Protein AF-A0A847IU32-F1 (afdb_monomer_lite)

Structure (mmCIF, N/CA/C/O backbone):
data_AF-A0A847IU32-F1
#
_entry.id   AF-A0A847IU32-F1
#
loop_
_atom_site.group_PDB
_atom_site.id
_atom_site.type_symbol
_atom_site.label_atom_id
_atom_site.label_alt_id
_atom_site.label_comp_id
_atom_site.label_asym_id
_atom_site.label_entity_id
_atom_site.label_seq_id
_atom_site.pdbx_PDB_ins_code
_atom_site.Cartn_x
_atom_site.Cartn_y
_atom_site.Cartn_z
_atom_site.occupancy
_atom_site.B_iso_or_equiv
_atom_site.auth_seq_id
_atom_site.auth_comp_id
_atom_site.auth_asym_id
_atom_site.auth_atom_id
_atom_site.pdbx_PDB_model_num
ATOM 1 N N . MET A 1 1 ? 6.780 -5.090 -1.660 1.00 58.09 1 MET A N 1
ATOM 2 C CA . MET A 1 1 ? 7.590 -4.404 -2.691 1.00 58.09 1 MET A CA 1
ATOM 3 C C . MET A 1 1 ? 8.949 -3.942 -2.164 1.00 58.09 1 MET A C 1
ATOM 5 O O . MET A 1 1 ? 9.957 -4.401 -2.678 1.00 58.09 1 MET A O 1
ATOM 9 N N . THR A 1 2 ? 9.057 -3.199 -1.054 1.00 51.12 2 THR A N 1
ATOM 10 C CA . THR A 1 2 ? 10.372 -2.911 -0.415 1.00 51.12 2 THR A CA 1
ATOM 11 C C . THR A 1 2 ? 11.130 -4.169 0.024 1.00 51.12 2 THR A C 1
ATOM 13 O O . THR A 1 2 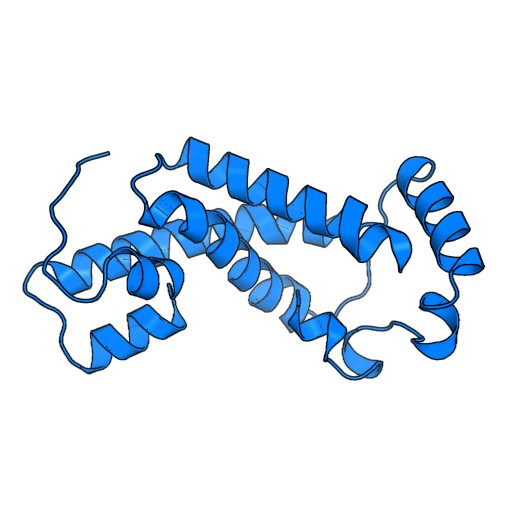? 12.356 -4.189 0.085 1.00 51.12 2 THR A O 1
ATOM 16 N N . THR A 1 3 ? 10.396 -5.244 0.309 1.00 57.50 3 THR A N 1
ATOM 17 C CA . THR A 1 3 ? 10.946 -6.570 0.595 1.00 57.50 3 THR A CA 1
ATOM 18 C C . THR A 1 3 ? 11.686 -7.178 -0.590 1.00 57.50 3 THR A C 1
ATOM 20 O O . THR A 1 3 ? 12.651 -7.887 -0.345 1.00 57.50 3 THR A O 1
ATOM 23 N N . LEU A 1 4 ? 11.305 -6.881 -1.841 1.00 66.69 4 LEU A N 1
ATOM 24 C CA . LEU A 1 4 ? 12.002 -7.384 -3.033 1.00 66.69 4 LEU A CA 1
ATOM 25 C C . LEU A 1 4 ? 13.421 -6.817 -3.106 1.00 66.69 4 LEU A C 1
ATOM 27 O O . LEU A 1 4 ? 14.372 -7.571 -3.294 1.00 66.69 4 LEU A O 1
ATOM 31 N N . ILE A 1 5 ? 13.586 -5.532 -2.778 1.00 65.19 5 ILE A N 1
ATOM 32 C CA . ILE A 1 5 ? 14.897 -4.863 -2.697 1.00 65.19 5 ILE A CA 1
ATOM 33 C C . ILE A 1 5 ? 15.840 -5.597 -1.735 1.00 65.19 5 ILE A C 1
ATOM 35 O O . ILE A 1 5 ? 17.018 -5.808 -2.034 1.00 65.19 5 ILE A O 1
ATOM 39 N N . LEU A 1 6 ? 15.319 -5.971 -0.564 1.00 67.94 6 LEU A N 1
ATOM 40 C CA . LEU A 1 6 ? 16.081 -6.635 0.494 1.00 67.94 6 LEU A CA 1
ATOM 41 C C . LEU A 1 6 ? 16.137 -8.159 0.320 1.00 67.94 6 LEU A C 1
ATOM 43 O O . LEU A 1 6 ? 16.908 -8.824 1.012 1.00 67.94 6 LEU A O 1
ATOM 47 N N . SER A 1 7 ? 15.339 -8.721 -0.588 1.00 69.25 7 SER A N 1
ATOM 48 C CA . SER A 1 7 ? 15.271 -10.163 -0.798 1.00 69.25 7 SER A CA 1
ATOM 49 C C . SER A 1 7 ? 16.503 -10.685 -1.553 1.00 69.25 7 SER A C 1
ATOM 51 O O . SER A 1 7 ? 17.200 -9.925 -2.235 1.00 69.25 7 SER A O 1
ATOM 53 N N . PRO A 1 8 ? 16.848 -11.976 -1.416 1.00 75.81 8 PRO A N 1
ATOM 54 C CA . PRO A 1 8 ? 17.867 -12.615 -2.246 1.00 75.81 8 PRO A CA 1
ATOM 55 C C . PRO A 1 8 ? 17.517 -12.528 -3.738 1.00 75.81 8 PRO A C 1
ATOM 57 O O . PRO A 1 8 ? 16.345 -12.490 -4.098 1.00 75.81 8 PRO A O 1
ATOM 60 N N . GLU A 1 9 ? 18.525 -12.585 -4.612 1.00 75.44 9 GLU A N 1
ATOM 61 C CA . GLU A 1 9 ? 18.324 -12.529 -6.076 1.00 75.44 9 GLU A CA 1
ATOM 62 C C . GLU A 1 9 ? 17.466 -13.696 -6.595 1.00 75.44 9 GLU A C 1
ATOM 64 O O . GLU A 1 9 ? 16.837 -13.589 -7.636 1.00 75.44 9 GLU A O 1
ATOM 69 N N . SER A 1 10 ? 17.368 -14.796 -5.840 1.00 70.75 10 SER A N 1
ATOM 70 C CA . SER A 1 10 ? 16.464 -15.912 -6.142 1.00 70.75 10 SER A CA 1
ATOM 71 C C . SER A 1 10 ? 14.977 -15.585 -5.967 1.00 70.75 10 SER A C 1
ATOM 73 O O . SER A 1 10 ? 14.140 -16.382 -6.375 1.00 70.75 10 SER A O 1
ATOM 75 N N . ILE A 1 11 ? 14.650 -14.481 -5.287 1.00 68.19 11 ILE A N 1
ATOM 76 C CA . ILE A 1 11 ? 13.278 -14.013 -5.053 1.00 68.19 11 ILE A CA 1
ATOM 77 C C . ILE A 1 11 ? 13.005 -12.769 -5.895 1.00 68.19 11 ILE A C 1
ATOM 79 O O . ILE A 1 11 ? 11.965 -12.720 -6.533 1.00 68.19 11 ILE A O 1
ATOM 83 N N . SER A 1 12 ? 13.928 -11.800 -5.922 1.00 69.62 12 SER A N 1
ATOM 84 C CA . SER A 1 12 ? 13.755 -10.574 -6.714 1.00 69.62 12 SER A CA 1
ATOM 85 C C . SER A 1 12 ? 14.102 -10.726 -8.192 1.00 69.62 12 SER A C 1
ATOM 87 O O . SER A 1 12 ? 13.834 -9.821 -8.957 1.00 69.62 12 SER A O 1
ATOM 89 N N . GLN A 1 13 ? 14.810 -11.787 -8.589 1.00 71.81 13 GLN A N 1
ATOM 90 C CA . GLN A 1 13 ? 15.317 -12.017 -9.954 1.00 71.81 13 GLN A CA 1
ATOM 91 C C . GLN A 1 13 ? 16.283 -10.937 -10.507 1.00 71.81 13 GLN A C 1
ATOM 93 O O . GLN A 1 13 ? 16.791 -11.063 -11.619 1.00 71.81 13 GLN A O 1
ATOM 98 N N . TRP A 1 14 ? 16.625 -9.910 -9.721 1.00 70.50 14 TRP A N 1
ATOM 99 C CA . TRP A 1 14 ? 17.539 -8.827 -10.110 1.00 70.50 14 TRP A CA 1
ATOM 100 C C . TRP A 1 14 ? 19.021 -9.175 -9.915 1.00 70.50 14 TRP A C 1
ATOM 102 O O . TRP A 1 14 ? 19.460 -9.450 -8.797 1.00 70.50 14 TRP A O 1
ATOM 112 N N . ASN A 1 15 ? 19.836 -9.025 -10.965 1.00 70.25 15 ASN A N 1
ATOM 113 C CA . ASN A 1 15 ? 21.300 -9.117 -10.870 1.00 70.25 15 ASN A CA 1
ATOM 114 C C . ASN A 1 15 ? 21.908 -7.809 -10.332 1.00 70.25 15 ASN A C 1
ATOM 116 O O . ASN A 1 15 ? 22.340 -6.937 -11.096 1.00 70.25 15 ASN A O 1
ATOM 120 N N . ARG A 1 16 ? 21.975 -7.658 -9.004 1.00 68.81 16 ARG A N 1
ATOM 121 C CA . ARG A 1 16 ? 22.284 -6.375 -8.338 1.00 68.81 16 ARG A CA 1
ATOM 122 C C . ARG A 1 16 ? 23.604 -5.735 -8.770 1.00 68.81 16 ARG A C 1
ATOM 124 O O . ARG A 1 16 ? 23.716 -4.511 -8.783 1.00 68.81 16 ARG A O 1
ATOM 131 N N . LYS A 1 17 ? 24.610 -6.528 -9.143 1.00 63.41 17 LYS A N 1
ATOM 132 C CA . LYS A 1 17 ? 25.922 -6.003 -9.568 1.00 63.41 17 LYS A CA 1
ATOM 133 C C . LYS A 1 17 ? 25.873 -5.279 -10.916 1.00 63.41 17 LYS A C 1
ATOM 135 O O . LYS A 1 17 ? 26.765 -4.478 -11.208 1.00 63.41 17 LYS A O 1
ATOM 140 N N . GLU A 1 18 ? 24.858 -5.549 -11.728 1.00 63.66 18 GLU A N 1
ATOM 141 C CA . GLU A 1 18 ? 24.685 -4.935 -13.043 1.00 63.66 18 GLU A CA 1
ATOM 142 C C . GLU A 1 18 ? 23.623 -3.837 -13.036 1.00 63.66 18 GLU A C 1
ATOM 144 O O . GLU A 1 18 ? 23.879 -2.766 -13.589 1.00 63.66 18 GLU A O 1
ATOM 149 N N . VAL A 1 19 ? 22.496 -4.045 -12.345 1.00 65.94 19 VAL A N 1
ATOM 150 C CA . VAL A 1 19 ? 21.361 -3.104 -12.388 1.00 65.94 19 VAL A CA 1
ATOM 151 C C . VAL A 1 19 ? 21.641 -1.769 -11.689 1.00 65.94 19 VAL A C 1
ATOM 153 O O . VAL A 1 19 ? 21.158 -0.727 -12.121 1.00 65.94 19 VAL A O 1
ATOM 156 N N . PHE A 1 20 ? 22.486 -1.756 -10.651 1.00 68.19 20 PHE A N 1
ATOM 157 C CA . PHE A 1 20 ? 22.832 -0.524 -9.924 1.00 68.19 20 PHE A CA 1
ATOM 158 C C . PHE A 1 20 ? 23.957 0.299 -10.579 1.00 68.19 20 PHE A C 1
ATOM 160 O O . PHE A 1 20 ? 24.425 1.287 -10.008 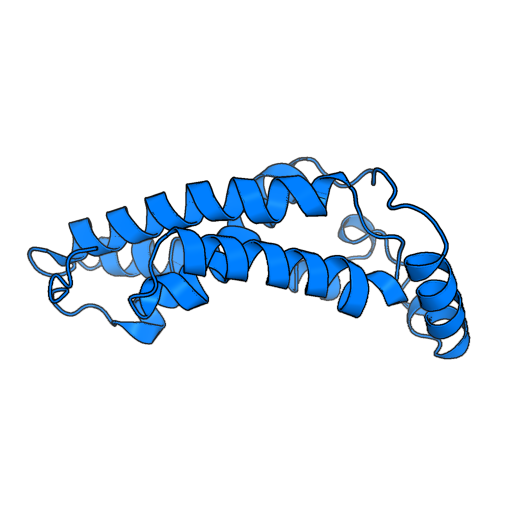1.00 68.19 20 PHE A O 1
ATOM 167 N N . LYS A 1 21 ? 24.400 -0.054 -11.794 1.00 76.94 21 LYS A N 1
ATOM 168 C CA . LYS A 1 21 ? 25.286 0.814 -12.583 1.00 76.94 21 LYS A CA 1
ATOM 169 C C . LYS A 1 21 ? 24.455 1.937 -13.210 1.00 76.94 21 LYS A C 1
ATOM 171 O O . LYS A 1 21 ? 23.583 1.676 -14.031 1.00 76.94 21 LYS A O 1
ATOM 176 N N . GLY A 1 22 ? 24.775 3.199 -12.906 1.00 73.38 22 GLY A N 1
ATOM 177 C CA . GLY A 1 22 ? 23.977 4.357 -13.350 1.00 73.38 22 GLY A CA 1
ATOM 178 C C . GLY A 1 22 ? 23.748 4.468 -14.868 1.00 73.38 22 GLY A C 1
ATOM 179 O O . GLY A 1 22 ? 22.712 4.967 -15.297 1.00 73.38 22 GLY A O 1
ATOM 180 N N . ALA A 1 23 ? 24.672 3.962 -15.694 1.00 77.56 23 ALA A N 1
ATOM 181 C CA . ALA A 1 23 ? 24.495 3.916 -17.149 1.00 77.56 23 ALA A CA 1
ATOM 182 C C . ALA A 1 23 ? 23.470 2.857 -17.599 1.00 77.56 23 ALA A C 1
ATOM 184 O O . ALA A 1 23 ? 22.683 3.126 -18.502 1.00 77.56 23 ALA A O 1
ATOM 185 N N . ALA A 1 24 ? 23.454 1.687 -16.949 1.00 78.12 24 ALA A N 1
ATOM 186 C CA . ALA A 1 24 ? 22.494 0.620 -17.230 1.00 78.12 24 ALA A CA 1
ATOM 187 C C . ALA A 1 24 ? 21.077 1.038 -16.810 1.00 78.12 24 ALA A C 1
ATOM 189 O O . ALA A 1 24 ? 20.140 0.904 -17.588 1.00 78.12 24 ALA A O 1
ATOM 190 N N . MET A 1 25 ? 20.950 1.666 -15.639 1.00 82.31 25 MET A N 1
ATOM 191 C CA . MET A 1 25 ? 19.679 2.187 -15.130 1.00 82.31 25 MET A CA 1
ATOM 192 C C . MET A 1 25 ? 19.069 3.263 -16.043 1.00 82.31 25 MET A C 1
ATOM 194 O O . MET A 1 25 ? 17.866 3.268 -16.287 1.00 82.31 25 MET A O 1
ATOM 198 N N . LYS A 1 26 ? 19.889 4.169 -16.597 1.00 85.38 26 LYS A N 1
ATOM 199 C CA . LYS A 1 26 ? 19.407 5.198 -17.534 1.00 85.38 26 LYS A CA 1
ATOM 200 C C . LYS A 1 26 ? 18.844 4.591 -18.821 1.00 85.38 26 LYS A C 1
ATOM 202 O O . LYS A 1 26 ? 17.810 5.051 -19.302 1.00 85.38 26 LYS A O 1
ATOM 207 N N . GLU A 1 27 ? 19.524 3.592 -19.381 1.00 86.25 27 GLU A N 1
ATOM 208 C CA . GLU A 1 27 ? 19.028 2.898 -20.574 1.00 86.25 27 GLU A CA 1
ATOM 209 C C . GLU A 1 27 ? 17.769 2.088 -20.257 1.00 86.25 27 GLU A C 1
ATOM 211 O O . GLU A 1 27 ? 16.815 2.116 -21.030 1.00 86.25 27 GLU A O 1
ATOM 216 N N . GLN A 1 28 ? 17.710 1.461 -19.082 1.00 87.00 28 GLN A N 1
ATOM 217 C CA . GLN A 1 28 ? 16.524 0.737 -18.641 1.00 87.00 28 GLN A CA 1
ATOM 218 C C . GLN A 1 28 ? 15.307 1.656 -18.498 1.00 87.00 28 GLN A C 1
ATOM 220 O O . GLN A 1 28 ? 14.254 1.342 -19.043 1.00 87.00 28 GLN A O 1
ATOM 225 N N . TYR A 1 29 ? 15.449 2.839 -17.890 1.00 88.81 29 TYR A N 1
ATOM 226 C CA . TYR A 1 29 ? 14.360 3.822 -17.860 1.00 88.81 29 TYR A CA 1
ATOM 227 C C . TYR A 1 29 ? 13.916 4.243 -19.262 1.00 88.81 29 TYR A C 1
ATOM 229 O O . TYR A 1 29 ? 12.722 4.422 -19.504 1.00 88.81 29 TYR A O 1
ATOM 237 N N . ARG A 1 30 ? 14.857 4.390 -20.206 1.00 89.06 30 ARG A N 1
ATOM 238 C CA . ARG A 1 30 ? 14.507 4.681 -21.602 1.00 89.06 30 ARG A CA 1
ATOM 239 C C . ARG A 1 30 ? 13.612 3.580 -22.159 1.00 89.06 30 ARG A C 1
ATOM 241 O O . ARG A 1 30 ? 12.596 3.900 -22.770 1.00 89.06 30 ARG A O 1
ATOM 248 N N . LEU A 1 31 ? 13.958 2.315 -21.932 1.00 88.12 31 LEU A N 1
ATOM 249 C CA . LEU A 1 31 ? 13.130 1.180 -22.336 1.00 88.12 31 LEU A CA 1
ATOM 250 C C . LEU A 1 31 ? 11.765 1.236 -21.646 1.00 88.12 31 LEU A C 1
ATOM 252 O O . LEU A 1 31 ? 10.755 1.282 -22.330 1.00 88.12 31 LEU A O 1
ATOM 256 N N . THR A 1 32 ? 11.712 1.401 -20.328 1.00 90.00 32 THR A N 1
ATOM 257 C CA . THR A 1 32 ? 10.462 1.448 -19.547 1.00 90.00 32 THR A CA 1
ATOM 258 C C . THR A 1 32 ? 9.425 2.453 -20.058 1.00 90.00 32 THR A C 1
ATOM 260 O O . THR A 1 32 ? 8.229 2.172 -20.027 1.00 90.00 32 THR A O 1
ATOM 263 N N . PHE A 1 33 ? 9.852 3.608 -20.576 1.00 90.19 33 PHE A N 1
ATOM 264 C CA . PHE A 1 33 ? 8.936 4.608 -21.145 1.00 90.19 33 PHE A CA 1
ATOM 265 C C . PHE A 1 33 ? 8.730 4.498 -22.664 1.00 90.19 33 PHE A C 1
ATOM 267 O O . PHE A 1 33 ? 7.939 5.258 -23.223 1.00 90.19 33 PHE A O 1
ATOM 274 N N . THR A 1 34 ? 9.428 3.590 -23.350 1.00 88.75 34 THR A N 1
ATOM 275 C CA . THR A 1 34 ? 9.330 3.415 -24.813 1.00 88.75 34 THR A CA 1
ATOM 276 C C . THR A 1 34 ? 8.810 2.045 -25.239 1.00 88.75 34 THR A C 1
ATOM 278 O O . THR A 1 34 ? 8.315 1.916 -26.360 1.00 88.75 34 THR A O 1
ATOM 281 N N . THR A 1 35 ? 8.874 1.040 -24.368 1.00 88.00 35 THR A N 1
ATOM 282 C CA . THR A 1 35 ? 8.358 -0.310 -24.596 1.00 88.00 35 THR A CA 1
ATOM 283 C C . THR A 1 35 ? 7.151 -0.604 -23.706 1.00 88.00 35 THR A C 1
ATOM 285 O O . THR A 1 35 ? 7.024 -0.031 -22.624 1.00 88.00 35 THR A O 1
ATOM 288 N N . PRO A 1 36 ? 6.217 -1.459 -24.162 1.00 84.94 36 PRO A N 1
ATOM 289 C CA . PRO A 1 36 ? 5.065 -1.830 -23.354 1.00 84.94 36 PRO A CA 1
ATOM 290 C C . PRO A 1 36 ? 5.487 -2.676 -22.139 1.00 84.94 36 PRO A C 1
ATOM 292 O O . PRO A 1 36 ? 6.469 -3.419 -22.235 1.00 84.94 36 PRO A O 1
ATOM 295 N N . PRO A 1 37 ? 4.711 -2.627 -21.040 1.00 85.62 37 PRO A N 1
ATOM 296 C CA . PRO A 1 37 ? 4.865 -3.531 -19.907 1.00 85.62 37 PRO A CA 1
ATOM 297 C C . PRO A 1 37 ? 4.854 -4.996 -20.341 1.00 85.62 37 PRO A C 1
ATOM 299 O O . PRO A 1 37 ? 4.182 -5.366 -21.311 1.00 85.62 37 PRO A O 1
ATOM 302 N N . ILE A 1 38 ? 5.566 -5.836 -19.602 1.00 86.31 38 ILE A N 1
ATOM 303 C CA . ILE A 1 38 ? 5.662 -7.269 -19.882 1.00 86.31 38 ILE A CA 1
ATOM 304 C C . ILE A 1 38 ? 4.952 -8.073 -18.802 1.00 86.31 38 ILE A C 1
ATOM 306 O O . ILE A 1 38 ? 4.665 -7.590 -17.711 1.00 86.31 38 ILE A O 1
ATOM 310 N N . LYS A 1 39 ? 4.627 -9.324 -19.116 1.00 77.25 39 LYS A N 1
ATOM 311 C CA . LYS A 1 39 ? 4.209 -10.276 -18.094 1.00 77.25 39 LYS A CA 1
ATOM 312 C C . LYS A 1 39 ? 5.472 -10.869 -17.470 1.00 77.25 39 LYS A C 1
ATOM 314 O O . LYS A 1 39 ? 6.215 -11.548 -18.174 1.00 77.25 39 LYS A O 1
ATOM 319 N N . ASP A 1 40 ? 5.703 -10.603 -16.193 1.00 70.50 40 ASP A N 1
ATOM 320 C CA . ASP A 1 40 ? 6.783 -11.228 -15.431 1.00 70.50 40 ASP A CA 1
ATOM 321 C C . ASP A 1 40 ? 6.480 -12.697 -15.067 1.00 70.50 40 ASP A C 1
ATOM 323 O O . ASP A 1 40 ? 5.378 -13.226 -15.268 1.00 70.50 40 ASP A O 1
ATOM 327 N N . HIS A 1 41 ? 7.497 -13.384 -14.551 1.00 66.75 41 HIS A N 1
ATOM 328 C CA . HIS A 1 41 ? 7.421 -14.774 -14.102 1.00 66.75 41 HIS A CA 1
ATOM 329 C C . HIS A 1 41 ? 7.731 -14.885 -12.609 1.00 66.75 41 HIS A C 1
ATOM 331 O O . HIS A 1 41 ? 8.477 -15.767 -12.180 1.00 66.75 41 HIS A O 1
ATOM 337 N N . ASP A 1 42 ? 7.168 -13.976 -11.822 1.00 70.56 42 ASP A N 1
ATOM 338 C CA . ASP A 1 42 ? 7.351 -13.979 -10.381 1.00 70.56 42 ASP A CA 1
ATOM 339 C C . ASP A 1 42 ? 6.618 -15.131 -9.689 1.00 70.56 42 ASP A C 1
ATOM 341 O O . ASP A 1 42 ? 5.674 -15.748 -10.203 1.00 70.56 42 ASP A O 1
ATOM 345 N N . LEU A 1 43 ? 7.114 -15.483 -8.499 1.00 71.25 43 LEU A N 1
ATOM 346 C CA . LEU A 1 43 ? 6.558 -16.568 -7.698 1.00 71.25 43 LEU A CA 1
ATOM 347 C C . LEU A 1 43 ? 5.101 -16.254 -7.341 1.00 71.25 43 LEU A C 1
ATOM 349 O O . LEU A 1 43 ? 4.783 -15.162 -6.883 1.00 71.25 43 LEU A O 1
ATOM 353 N N . PHE A 1 44 ? 4.219 -17.253 -7.422 1.00 73.69 44 PHE A N 1
ATOM 354 C CA . PHE A 1 44 ? 2.789 -17.100 -7.115 1.00 73.69 44 PHE A CA 1
ATOM 355 C C . PHE A 1 44 ? 2.512 -16.399 -5.770 1.00 73.69 44 PHE A C 1
ATOM 357 O O . PHE A 1 44 ? 1.609 -15.574 -5.661 1.00 73.69 44 PHE A O 1
ATOM 364 N N . ILE A 1 45 ? 3.296 -16.712 -4.734 1.00 68.00 45 ILE A N 1
ATOM 365 C CA . ILE A 1 45 ? 3.153 -16.099 -3.405 1.00 68.00 45 ILE A CA 1
ATOM 366 C C . ILE A 1 45 ? 3.444 -14.595 -3.448 1.00 68.00 45 ILE A C 1
ATOM 368 O O . ILE A 1 45 ? 2.781 -13.825 -2.755 1.00 68.00 45 ILE A O 1
ATOM 372 N N . VAL A 1 46 ? 4.412 -14.170 -4.257 1.00 73.00 46 VAL A N 1
ATOM 373 C CA . VAL A 1 46 ? 4.718 -12.753 -4.445 1.00 73.00 46 VAL A CA 1
ATOM 374 C C . VAL A 1 46 ? 3.499 -12.101 -5.095 1.00 73.00 46 VAL A C 1
ATOM 376 O O . VAL A 1 46 ? 2.837 -11.300 -4.427 1.00 73.00 46 VAL A O 1
ATOM 379 N N . ASN A 1 47 ? 3.095 -12.555 -6.286 1.00 75.88 47 ASN A N 1
ATOM 380 C CA . ASN A 1 47 ? 2.031 -11.926 -7.088 1.00 75.88 47 ASN A CA 1
ATOM 381 C C . ASN A 1 47 ? 0.666 -11.906 -6.398 1.00 75.88 47 ASN A C 1
ATOM 383 O O . ASN A 1 47 ? -0.054 -10.920 -6.494 1.00 75.88 47 ASN A O 1
ATOM 387 N N . TYR A 1 48 ? 0.286 -12.962 -5.677 1.00 76.12 48 TYR A N 1
ATOM 388 C CA . TYR A 1 48 ? -1.090 -13.107 -5.180 1.00 76.12 48 TYR A CA 1
ATOM 389 C C . TYR A 1 48 ? -1.246 -12.953 -3.665 1.00 76.12 48 TYR A C 1
ATOM 391 O O . TYR A 1 48 ? -2.374 -12.918 -3.174 1.00 76.12 48 TYR A O 1
ATOM 399 N N . ILE A 1 49 ? -0.149 -12.824 -2.913 1.00 81.94 49 ILE A N 1
ATOM 400 C CA . ILE A 1 49 ? -0.193 -12.537 -1.468 1.00 81.94 49 ILE A CA 1
ATOM 401 C C . ILE A 1 49 ? 0.596 -11.264 -1.164 1.00 81.94 49 ILE A C 1
ATOM 403 O O . ILE A 1 49 ? 0.057 -10.341 -0.553 1.00 81.94 49 ILE A O 1
ATOM 407 N N . GLY A 1 50 ? 1.844 -11.185 -1.628 1.00 85.75 50 GLY A N 1
ATOM 408 C CA . GLY A 1 50 ? 2.719 -10.036 -1.401 1.00 85.75 50 GLY A CA 1
ATOM 409 C C . GLY A 1 50 ? 2.179 -8.740 -2.007 1.00 85.75 50 GLY A C 1
ATOM 410 O O . GLY A 1 50 ? 2.043 -7.744 -1.294 1.00 85.75 50 GLY A O 1
ATOM 411 N N . HIS A 1 51 ? 1.832 -8.756 -3.294 1.00 88.50 51 HIS A N 1
ATOM 412 C CA . HIS A 1 51 ? 1.330 -7.577 -4.007 1.00 88.50 51 HIS A CA 1
ATOM 413 C C . HIS A 1 51 ? -0.021 -7.079 -3.470 1.00 88.50 51 HIS A C 1
ATOM 415 O O . HIS A 1 51 ? -0.112 -5.895 -3.139 1.00 88.50 51 HIS A O 1
ATOM 421 N N . PRO A 1 52 ? -1.048 -7.926 -3.251 1.00 91.44 52 PRO A N 1
ATOM 422 C CA . PRO A 1 52 ? -2.285 -7.477 -2.613 1.00 91.44 52 PRO A CA 1
ATOM 423 C C . PRO A 1 52 ? -2.068 -6.910 -1.208 1.00 91.44 52 PRO A C 1
ATOM 425 O O . PRO A 1 52 ? -2.676 -5.904 -0.849 1.00 91.44 52 PRO A O 1
ATOM 428 N N . TYR A 1 53 ? -1.180 -7.505 -0.408 1.00 91.31 53 TYR A N 1
ATOM 429 C CA . TYR A 1 53 ? -0.860 -6.982 0.920 1.00 91.31 53 TYR A CA 1
ATOM 430 C C . TYR A 1 53 ? -0.136 -5.628 0.854 1.00 91.31 53 TYR A C 1
ATOM 432 O O . TYR A 1 53 ? -0.461 -4.711 1.604 1.00 91.31 53 TYR A O 1
ATOM 440 N N . G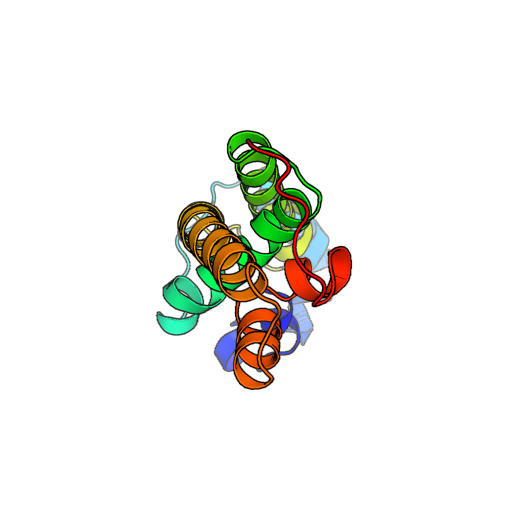LN A 1 54 ? 0.786 -5.448 -0.091 1.00 91.50 54 GLN A N 1
ATOM 441 C CA . GLN A 1 54 ? 1.418 -4.152 -0.336 1.00 91.50 54 GLN A CA 1
ATOM 442 C C . GLN A 1 54 ? 0.402 -3.100 -0.803 1.00 91.50 54 GLN A C 1
ATOM 444 O O . GLN A 1 54 ? 0.390 -1.977 -0.296 1.00 91.50 54 GLN A O 1
ATOM 449 N N . GLY A 1 55 ? -0.466 -3.455 -1.749 1.00 93.75 55 GLY A N 1
ATOM 450 C CA . GLY A 1 55 ? -1.508 -2.562 -2.242 1.00 93.75 55 GLY A CA 1
ATOM 451 C C . GLY A 1 55 ? -2.507 -2.172 -1.152 1.00 93.75 55 GLY A C 1
ATOM 452 O O . GLY A 1 55 ? -2.979 -1.034 -1.132 1.00 93.75 55 GLY A O 1
ATOM 453 N N . SER A 1 56 ? -2.784 -3.072 -0.201 1.00 96.12 56 SER A N 1
ATOM 454 C CA . SER A 1 56 ? -3.642 -2.772 0.950 1.00 96.12 56 SER A CA 1
ATOM 455 C C . SER A 1 56 ? -3.013 -1.712 1.849 1.00 96.12 56 SER A C 1
ATOM 457 O O . SER A 1 56 ? -3.725 -0.851 2.369 1.00 96.12 56 SER A O 1
ATOM 459 N N . PHE A 1 57 ? -1.683 -1.703 1.968 1.00 94.75 57 PHE A N 1
ATOM 460 C CA . PHE A 1 57 ? -0.954 -0.655 2.671 1.00 94.75 57 PHE A CA 1
ATOM 461 C C . PHE A 1 57 ? -1.066 0.694 1.952 1.00 94.75 57 PHE A C 1
ATOM 463 O O . PHE A 1 57 ? -1.358 1.697 2.604 1.00 94.75 57 PHE A O 1
ATOM 470 N N . TYR A 1 58 ? -0.918 0.732 0.621 1.00 95.06 58 TYR A N 1
ATOM 471 C CA . TYR A 1 58 ? -1.124 1.964 -0.153 1.00 95.06 58 TYR A CA 1
ATOM 472 C C . TYR A 1 58 ? -2.547 2.504 0.018 1.00 95.06 58 TYR A C 1
ATOM 474 O O . TYR A 1 58 ? -2.725 3.676 0.345 1.00 95.06 58 TYR A O 1
ATOM 482 N N . TYR A 1 59 ? -3.559 1.645 -0.115 1.00 97.75 59 TYR A N 1
ATOM 483 C CA . TYR A 1 59 ? -4.959 2.013 0.101 1.00 97.75 59 TYR A CA 1
ATOM 484 C C . TYR A 1 59 ? -5.197 2.560 1.517 1.00 97.75 59 TYR A C 1
ATOM 486 O O . TYR A 1 59 ? -5.779 3.635 1.703 1.00 97.75 59 TYR A O 1
ATOM 494 N N . ASN A 1 60 ? -4.707 1.842 2.531 1.00 97.25 60 ASN A N 1
ATOM 495 C CA . ASN A 1 60 ? -4.908 2.190 3.931 1.00 97.25 60 ASN A CA 1
ATOM 496 C C . ASN A 1 60 ? -4.119 3.416 4.383 1.00 97.25 60 ASN A C 1
ATOM 498 O O . ASN A 1 60 ? -4.557 4.072 5.329 1.00 97.25 60 ASN A O 1
ATOM 502 N N . ALA A 1 61 ? -3.032 3.786 3.702 1.00 95.75 61 ALA A N 1
ATOM 503 C CA . ALA A 1 61 ? -2.323 5.036 3.961 1.00 95.75 61 ALA A CA 1
ATOM 504 C C . ALA A 1 61 ? -3.261 6.244 3.825 1.00 95.75 61 ALA A C 1
ATOM 506 O O . ALA A 1 61 ? -3.248 7.116 4.688 1.00 95.75 61 ALA A O 1
ATOM 507 N N . ALA A 1 62 ? -4.137 6.261 2.814 1.00 96.06 62 ALA A N 1
ATOM 508 C CA . ALA A 1 62 ? -5.177 7.282 2.677 1.00 96.06 62 ALA A CA 1
ATOM 509 C C . ALA A 1 62 ? -6.438 6.946 3.498 1.00 96.06 62 ALA A C 1
ATOM 511 O O . ALA A 1 62 ? -6.968 7.802 4.207 1.00 96.06 62 ALA A O 1
ATOM 512 N N . ARG A 1 63 ? -6.915 5.691 3.445 1.00 96.06 63 ARG A N 1
ATOM 513 C CA . ARG A 1 63 ? -8.201 5.293 4.057 1.00 96.06 63 ARG A CA 1
ATOM 514 C C . ARG A 1 63 ? -8.228 5.509 5.573 1.00 96.06 63 ARG A C 1
ATOM 516 O O . ARG A 1 63 ? -9.228 5.988 6.103 1.00 96.06 63 ARG A O 1
ATOM 523 N N . SER A 1 64 ? -7.126 5.206 6.264 1.00 94.56 64 SER A N 1
ATOM 524 C CA . SER A 1 64 ? -6.986 5.384 7.719 1.00 94.56 64 SER A CA 1
ATOM 525 C C . SER A 1 64 ? -7.019 6.842 8.183 1.00 94.56 64 SER A C 1
ATOM 527 O O . SER A 1 64 ? -7.184 7.077 9.373 1.00 94.56 64 SER A O 1
ATOM 529 N N . GLN A 1 65 ? -6.894 7.807 7.271 1.00 94.06 65 GLN A N 1
ATOM 530 C CA . GLN A 1 65 ? -6.980 9.241 7.563 1.00 94.06 65 GLN A CA 1
ATOM 531 C C . GLN A 1 65 ? -8.378 9.817 7.265 1.00 94.06 65 GLN A C 1
ATOM 533 O O . GLN A 1 65 ? -8.567 11.030 7.290 1.00 94.06 65 GLN A O 1
ATOM 538 N N . GLY A 1 66 ? -9.361 8.960 6.967 1.00 92.69 66 GLY A N 1
ATOM 539 C CA . GLY A 1 66 ? -10.741 9.363 6.679 1.00 92.69 66 GLY A CA 1
ATOM 540 C C . GLY A 1 66 ? -11.035 9.642 5.203 1.00 92.69 66 GLY A C 1
ATOM 541 O O . GLY A 1 66 ? -12.115 10.138 4.889 1.00 92.69 66 GLY A O 1
ATOM 542 N N . ALA A 1 67 ? -10.115 9.315 4.288 1.00 95.81 67 ALA A N 1
ATOM 543 C CA . ALA A 1 67 ? -10.385 9.395 2.854 1.00 95.81 67 ALA A CA 1
ATOM 544 C C . ALA A 1 67 ? -11.512 8.430 2.442 1.00 95.81 67 ALA A C 1
ATOM 546 O O . ALA A 1 67 ? -11.652 7.338 3.002 1.00 95.81 67 ALA A O 1
ATOM 547 N N . ALA A 1 68 ? -12.302 8.827 1.442 1.00 96.19 68 ALA A N 1
ATOM 548 C CA . ALA A 1 68 ? -13.345 7.980 0.873 1.00 96.19 68 ALA A CA 1
ATOM 549 C C . ALA A 1 68 ? -12.740 6.818 0.071 1.00 96.19 68 ALA A C 1
ATOM 551 O O . ALA A 1 68 ? -11.634 6.933 -0.459 1.00 96.19 68 ALA A O 1
ATOM 552 N N . ILE A 1 69 ? -13.509 5.736 -0.105 1.00 95.88 69 ILE A N 1
ATOM 553 C CA . ILE A 1 69 ? -13.076 4.529 -0.834 1.00 95.88 69 ILE A CA 1
ATOM 554 C C . ILE A 1 69 ? -12.447 4.885 -2.186 1.00 95.88 69 ILE A C 1
ATOM 556 O O . ILE A 1 69 ? -11.336 4.459 -2.468 1.00 95.88 69 ILE A O 1
ATOM 560 N N . TRP A 1 70 ? -13.095 5.730 -2.996 1.00 96.50 70 TRP A N 1
ATOM 561 C CA . TRP A 1 70 ? -12.581 6.081 -4.325 1.00 96.50 70 TRP A CA 1
ATOM 562 C C . TRP A 1 70 ? -11.264 6.874 -4.279 1.00 96.50 70 TRP A C 1
ATOM 564 O O . TRP A 1 70 ? -10.415 6.689 -5.150 1.00 96.50 70 TRP A O 1
ATOM 574 N N . GLN A 1 71 ? -11.069 7.727 -3.265 1.00 97.19 71 GLN A N 1
ATOM 575 C CA . GLN A 1 71 ? -9.833 8.498 -3.083 1.00 97.19 71 GLN A CA 1
ATOM 576 C C . GLN A 1 71 ? -8.694 7.559 -2.702 1.00 97.19 71 GLN A C 1
ATOM 578 O O . GLN A 1 71 ? -7.615 7.617 -3.288 1.00 97.19 71 GLN A O 1
ATOM 583 N N . SER A 1 72 ? -8.961 6.650 -1.765 1.00 97.31 72 SER A N 1
ATOM 584 C CA . SER A 1 72 ? -8.022 5.614 -1.348 1.00 97.31 72 SER A CA 1
ATOM 585 C C . SER A 1 72 ? -7.695 4.643 -2.484 1.00 97.31 72 SER A C 1
ATOM 587 O O . SER A 1 72 ? -6.539 4.259 -2.643 1.00 97.31 72 SER A O 1
ATOM 589 N N . SER A 1 73 ? -8.676 4.289 -3.319 1.00 97.00 73 SER A N 1
ATOM 590 C CA . SER A 1 73 ? -8.470 3.461 -4.510 1.00 97.00 73 SER A CA 1
ATOM 591 C C . SER A 1 73 ? -7.603 4.157 -5.551 1.00 97.00 73 SER A C 1
ATOM 593 O O . SER A 1 73 ? -6.655 3.553 -6.048 1.00 97.00 73 SER A O 1
ATOM 595 N N . LEU A 1 74 ? -7.882 5.428 -5.853 1.00 97.12 74 LEU A N 1
ATOM 596 C CA . LEU A 1 74 ? -7.068 6.210 -6.781 1.00 97.12 74 LEU A CA 1
ATOM 597 C C . LEU A 1 74 ? -5.637 6.375 -6.259 1.00 97.12 74 LEU A C 1
ATOM 599 O O . LEU A 1 74 ? -4.682 6.256 -7.024 1.00 97.12 74 LEU A O 1
ATOM 603 N N . PHE A 1 75 ? -5.484 6.596 -4.953 1.00 96.19 75 PHE A N 1
ATOM 604 C CA . PHE A 1 75 ? -4.176 6.670 -4.317 1.00 96.19 75 PHE A CA 1
ATOM 605 C C . PHE A 1 75 ? -3.414 5.345 -4.445 1.00 96.19 75 PHE A C 1
ATOM 607 O O . PHE A 1 75 ? -2.258 5.359 -4.857 1.00 96.19 75 PHE A O 1
ATOM 614 N N . ALA A 1 76 ? -4.057 4.203 -4.174 1.00 96.31 76 ALA A N 1
ATOM 615 C CA . ALA A 1 76 ? -3.440 2.886 -4.331 1.00 96.31 76 ALA A CA 1
ATOM 616 C C . ALA A 1 76 ? -2.998 2.615 -5.779 1.00 96.31 76 ALA A C 1
ATOM 618 O O . ALA A 1 76 ? -1.861 2.207 -5.997 1.00 96.31 76 ALA A O 1
ATOM 619 N N . LEU A 1 77 ? -3.857 2.915 -6.760 1.00 95.75 77 LEU A N 1
ATOM 620 C CA . LEU A 1 77 ? -3.533 2.812 -8.189 1.00 95.75 77 LEU A CA 1
ATOM 621 C C . LEU A 1 77 ? -2.318 3.669 -8.560 1.00 95.75 77 LEU A C 1
ATOM 623 O O . LEU A 1 77 ? -1.397 3.191 -9.220 1.00 95.75 77 LEU A O 1
ATOM 627 N N . MET A 1 78 ? -2.292 4.924 -8.110 1.00 95.50 78 MET A N 1
ATOM 628 C CA . MET A 1 78 ? -1.192 5.839 -8.401 1.00 95.50 78 MET A CA 1
ATOM 629 C C . MET A 1 78 ? 0.116 5.393 -7.739 1.00 95.50 78 MET A C 1
ATOM 631 O O . MET A 1 78 ? 1.169 5.500 -8.359 1.00 95.50 78 MET A O 1
ATOM 635 N N . GLN A 1 79 ? 0.069 4.864 -6.514 1.00 94.38 79 GLN A N 1
ATOM 636 C CA . GLN A 1 79 ? 1.255 4.321 -5.846 1.00 94.38 79 GLN A CA 1
ATOM 637 C C . GLN A 1 79 ? 1.786 3.066 -6.544 1.00 94.38 79 GLN A C 1
ATOM 639 O O . GLN A 1 79 ? 2.996 2.956 -6.716 1.00 94.38 79 GLN A O 1
ATOM 644 N N . SER A 1 80 ? 0.911 2.166 -7.007 1.00 92.75 80 SER A N 1
ATOM 645 C CA . SER A 1 80 ? 1.325 1.016 -7.822 1.00 92.75 80 SER A CA 1
ATOM 646 C C . SER A 1 80 ? 1.999 1.459 -9.122 1.00 92.75 80 SER A C 1
ATOM 648 O O . SER A 1 80 ? 3.072 0.967 -9.443 1.00 92.75 80 SER A O 1
ATOM 650 N N . LEU A 1 81 ? 1.442 2.452 -9.824 1.00 92.62 81 LEU A N 1
ATOM 651 C CA . LEU A 1 81 ? 2.066 3.010 -11.030 1.00 92.62 81 LEU A CA 1
ATOM 652 C C . LEU A 1 81 ? 3.424 3.661 -10.744 1.00 92.62 81 LEU A C 1
ATOM 654 O O . LEU A 1 81 ? 4.375 3.456 -11.492 1.00 92.62 81 LEU A O 1
ATOM 658 N N . LEU A 1 82 ? 3.517 4.454 -9.673 1.00 92.88 82 LEU A N 1
ATOM 659 C CA . LEU A 1 82 ? 4.767 5.100 -9.274 1.00 92.88 82 LEU A CA 1
ATOM 660 C C . LEU A 1 82 ? 5.837 4.073 -8.915 1.00 92.88 82 LEU A C 1
ATOM 662 O O . LEU A 1 82 ? 6.994 4.268 -9.273 1.00 92.88 82 LEU A O 1
ATOM 666 N N . TRP A 1 83 ? 5.466 2.988 -8.238 1.00 89.25 83 TRP A N 1
ATOM 667 C CA . TRP A 1 83 ? 6.405 1.915 -7.950 1.00 89.25 83 TRP A CA 1
ATOM 668 C C . TRP A 1 83 ? 6.945 1.301 -9.243 1.00 89.25 83 TRP A C 1
ATOM 670 O O . TRP A 1 83 ? 8.138 1.408 -9.511 1.00 89.25 83 TRP A O 1
ATOM 680 N N . GLU A 1 84 ? 6.059 0.762 -10.074 1.00 88.50 84 GLU A N 1
ATOM 681 C CA . GLU A 1 84 ? 6.417 0.034 -11.296 1.00 88.50 84 GLU A CA 1
ATOM 682 C C . GLU A 1 84 ? 7.225 0.894 -12.275 1.00 88.50 84 GLU A C 1
ATOM 684 O O . GLU A 1 84 ? 8.252 0.475 -12.795 1.00 88.50 84 GLU A O 1
ATOM 689 N N . TYR A 1 85 ? 6.802 2.138 -12.518 1.00 88.62 85 TYR A N 1
ATOM 690 C CA . TYR A 1 85 ? 7.434 2.980 -13.537 1.00 88.62 85 TYR A CA 1
ATOM 691 C C . TYR A 1 85 ? 8.574 3.841 -13.008 1.00 88.62 85 TYR A C 1
ATOM 693 O O . TYR A 1 85 ? 9.571 4.033 -13.705 1.00 88.62 85 TYR A O 1
ATOM 701 N N . ALA A 1 86 ? 8.424 4.426 -11.818 1.00 89.00 86 ALA A N 1
ATOM 702 C CA . ALA A 1 86 ? 9.410 5.376 -11.314 1.00 89.00 86 ALA A CA 1
ATOM 703 C C . ALA A 1 86 ? 10.487 4.688 -10.479 1.00 89.00 86 ALA A C 1
ATOM 705 O O . ALA A 1 86 ? 11.640 5.107 -10.544 1.00 89.00 86 ALA A O 1
ATOM 706 N N . TRP A 1 87 ? 10.144 3.653 -9.712 1.00 85.94 87 TRP A N 1
ATOM 707 C CA . TRP A 1 87 ? 11.102 2.979 -8.839 1.00 85.94 87 TRP A CA 1
ATOM 708 C C . TRP A 1 87 ? 11.712 1.736 -9.495 1.00 85.94 87 TRP A C 1
ATOM 710 O O . TRP A 1 87 ? 12.924 1.664 -9.687 1.00 85.94 87 TRP A O 1
ATOM 720 N N . GLU A 1 88 ? 10.873 0.787 -9.886 1.00 84.56 88 GLU A N 1
ATOM 721 C CA . GLU A 1 88 ? 11.257 -0.507 -10.458 1.00 84.56 88 GLU A CA 1
ATOM 722 C C . GLU A 1 88 ? 11.626 -0.409 -11.938 1.00 84.56 88 GLU A C 1
ATOM 724 O O . GLU A 1 88 ? 12.520 -1.104 -12.411 1.00 84.56 88 GLU A O 1
ATOM 729 N N . GLY A 1 89 ? 11.055 0.567 -12.642 1.00 84.38 89 GLY A N 1
ATOM 730 C CA . GLY A 1 89 ? 11.303 0.843 -14.053 1.00 84.38 89 GLY A CA 1
ATOM 731 C C . GLY A 1 89 ? 12.748 1.192 -14.423 1.00 84.38 89 GLY A C 1
ATOM 732 O O . GLY A 1 89 ? 13.095 1.191 -15.603 1.00 84.38 89 GLY A O 1
ATOM 733 N N . GLY A 1 90 ? 13.601 1.508 -13.446 1.00 83.81 90 GLY A N 1
ATOM 734 C CA . GLY A 1 90 ? 15.044 1.670 -13.652 1.00 83.81 90 GLY A CA 1
ATOM 735 C C . GLY A 1 90 ? 15.827 0.361 -13.551 1.00 83.81 90 GLY A C 1
ATOM 736 O O . GLY A 1 90 ? 17.009 0.325 -13.892 1.00 83.81 90 GLY A O 1
ATOM 737 N N . LEU A 1 91 ? 15.184 -0.695 -13.061 1.00 83.31 91 LEU A N 1
ATOM 738 C CA . LEU A 1 91 ? 15.778 -1.992 -12.769 1.00 83.31 91 LEU A CA 1
ATOM 739 C C . LEU A 1 91 ? 15.257 -3.074 -13.717 1.00 83.31 91 LEU A C 1
ATOM 741 O O . LEU A 1 91 ? 16.040 -3.882 -14.211 1.00 83.31 91 LEU A O 1
ATOM 745 N N . GLU A 1 92 ? 13.969 -3.035 -14.040 1.00 83.69 92 GLU A N 1
ATOM 746 C CA . GLU A 1 92 ? 13.320 -3.971 -14.952 1.00 83.69 92 GLU A CA 1
ATOM 747 C C . GLU A 1 92 ? 12.178 -3.314 -15.734 1.00 83.69 92 GLU A C 1
ATOM 749 O O . GLU A 1 92 ? 11.981 -2.101 -15.667 1.00 83.69 92 GLU A O 1
ATOM 754 N N . GLN A 1 93 ? 11.524 -4.079 -16.611 1.00 87.75 93 GLN A N 1
ATOM 755 C CA . GLN A 1 93 ? 10.347 -3.591 -17.329 1.00 87.75 93 GLN A CA 1
ATOM 756 C C . GLN A 1 93 ? 9.115 -3.714 -16.427 1.00 87.75 93 GLN A C 1
ATOM 758 O O . GLN A 1 93 ? 8.971 -4.761 -15.802 1.00 87.75 93 GLN A O 1
ATOM 763 N N . PRO A 1 94 ? 8.206 -2.719 -16.417 1.00 86.81 94 PRO A N 1
ATOM 764 C CA . PRO A 1 94 ? 6.987 -2.778 -15.615 1.00 86.81 94 PRO A CA 1
ATOM 765 C C . PRO A 1 94 ? 6.180 -4.053 -15.861 1.00 86.81 94 PRO A C 1
ATOM 767 O O . PRO A 1 94 ? 6.017 -4.484 -17.014 1.00 86.81 94 PRO A O 1
ATOM 770 N N . SER A 1 95 ? 5.618 -4.606 -14.792 1.00 88.25 95 SER A N 1
ATOM 771 C CA . SER A 1 95 ? 4.825 -5.827 -14.842 1.00 88.25 95 SER A CA 1
ATOM 772 C C . SER A 1 95 ? 3.343 -5.538 -15.067 1.00 88.25 95 SER A C 1
ATOM 774 O O . SER A 1 95 ? 2.679 -4.845 -14.295 1.00 88.25 95 SER A O 1
ATOM 776 N N . ILE A 1 96 ? 2.759 -6.129 -16.117 1.00 86.56 96 ILE A N 1
ATOM 777 C CA . ILE A 1 96 ? 1.304 -6.065 -16.352 1.00 86.56 96 ILE A CA 1
ATOM 778 C C . ILE A 1 96 ? 0.541 -6.681 -15.173 1.00 86.56 96 ILE A C 1
ATOM 780 O O . ILE A 1 96 ? -0.540 -6.206 -14.822 1.00 86.56 96 ILE A O 1
ATOM 784 N N . GLN A 1 97 ? 1.066 -7.765 -14.593 1.00 85.94 97 GLN A N 1
ATOM 785 C CA . GLN A 1 97 ? 0.391 -8.462 -13.500 1.00 85.94 97 GLN A CA 1
ATOM 786 C C . GLN A 1 97 ? 0.349 -7.577 -12.268 1.00 85.94 97 GLN A C 1
ATOM 788 O O . GLN A 1 97 ? -0.723 -7.404 -11.689 1.00 85.94 97 GLN A O 1
ATOM 793 N N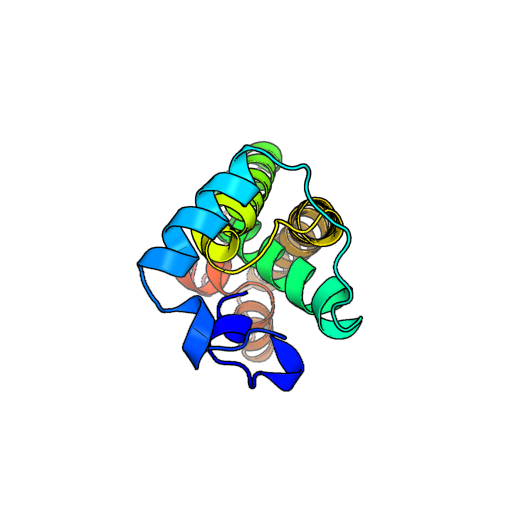 . ASP A 1 98 ? 1.463 -6.950 -11.926 1.00 85.56 98 ASP A N 1
ATOM 794 C CA . ASP A 1 98 ? 1.562 -6.182 -10.694 1.00 85.56 98 ASP A CA 1
ATOM 795 C C . ASP A 1 98 ? 0.821 -4.853 -10.793 1.00 85.56 98 ASP A C 1
ATOM 797 O O . ASP A 1 98 ? 0.156 -4.457 -9.830 1.00 85.56 98 ASP A O 1
ATOM 801 N N . LEU A 1 99 ? 0.784 -4.244 -11.983 1.00 89.06 99 LEU A N 1
ATOM 802 C CA . LEU A 1 99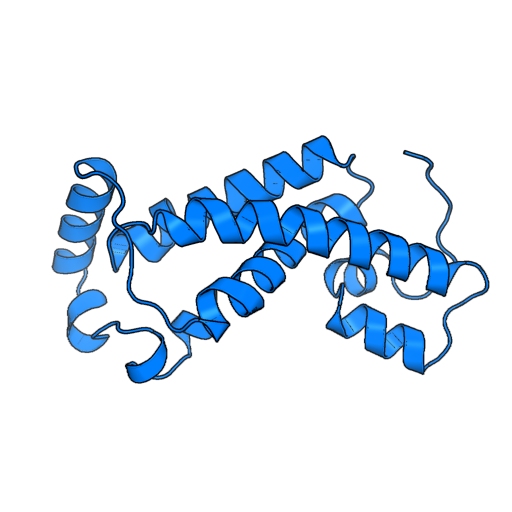 ? -0.061 -3.086 -12.294 1.00 89.06 99 LEU A CA 1
ATOM 803 C C . LEU A 1 99 ? -1.564 -3.350 -12.107 1.00 89.06 99 LEU A C 1
ATOM 805 O O . LEU A 1 99 ? -2.330 -2.406 -11.913 1.00 89.06 99 LEU A O 1
ATOM 809 N N . ILE A 1 100 ? -2.003 -4.611 -12.157 1.00 88.81 100 ILE A N 1
ATOM 810 C CA . ILE A 1 100 ? -3.411 -4.998 -11.986 1.00 88.81 100 ILE A CA 1
ATOM 811 C C . ILE A 1 100 ? -3.650 -5.560 -10.582 1.00 88.81 100 ILE A C 1
ATOM 813 O O . ILE A 1 100 ? -4.533 -5.095 -9.857 1.00 88.81 100 ILE A O 1
ATOM 817 N N . VAL A 1 101 ? -2.875 -6.566 -10.185 1.00 89.94 101 VAL A N 1
ATOM 818 C CA . VAL A 1 101 ? -3.094 -7.349 -8.966 1.00 89.94 101 VAL A CA 1
ATOM 819 C C . VAL A 1 101 ? -2.763 -6.536 -7.719 1.00 89.94 101 VAL A C 1
ATOM 821 O O . VAL A 1 101 ? -3.536 -6.584 -6.758 1.00 89.94 101 VAL A O 1
ATOM 824 N N . THR A 1 102 ? -1.689 -5.739 -7.739 1.00 90.62 102 THR A N 1
ATOM 825 C CA . THR A 1 102 ? -1.303 -4.893 -6.598 1.00 90.62 102 THR A CA 1
ATOM 826 C C . THR A 1 102 ? -2.419 -3.919 -6.226 1.00 90.62 102 THR A C 1
ATOM 828 O O . THR A 1 102 ? -2.903 -3.988 -5.092 1.00 90.62 102 THR A O 1
ATOM 831 N N . PRO A 1 103 ? -2.899 -3.036 -7.125 1.00 92.50 103 PRO A N 1
ATOM 832 C CA . PRO A 1 103 ? -3.911 -2.072 -6.730 1.00 92.50 103 PRO A CA 1
ATOM 833 C C . PRO A 1 103 ? -5.289 -2.710 -6.533 1.00 92.50 103 PRO A C 1
ATOM 835 O O . PRO A 1 103 ? -5.951 -2.386 -5.551 1.00 92.50 103 PRO A O 1
ATOM 838 N N . LEU A 1 104 ? -5.740 -3.631 -7.395 1.00 94.06 104 LEU A N 1
ATOM 839 C CA . LEU A 1 104 ? -7.086 -4.206 -7.257 1.00 94.06 104 LEU A CA 1
ATOM 840 C C . LEU A 1 104 ? -7.199 -5.121 -6.034 1.00 94.06 104 LEU A C 1
ATOM 842 O O . LEU A 1 104 ? -8.128 -4.974 -5.237 1.00 94.06 104 LEU A O 1
ATOM 846 N N . GLY A 1 105 ? -6.235 -6.028 -5.852 1.00 93.81 105 GLY A N 1
ATOM 847 C CA . GLY A 1 105 ? -6.163 -6.874 -4.661 1.00 93.81 105 GLY A CA 1
ATOM 848 C C . GLY A 1 105 ? -5.968 -6.040 -3.396 1.00 93.81 105 GLY A C 1
ATOM 849 O O . GLY A 1 105 ? -6.611 -6.296 -2.377 1.00 93.81 105 GLY A O 1
ATOM 850 N N . GLY A 1 106 ? -5.154 -4.988 -3.492 1.00 95.19 106 GLY A N 1
ATOM 851 C CA . GLY A 1 106 ? -4.919 -4.033 -2.420 1.00 95.19 106 GLY A CA 1
ATOM 852 C C . GLY A 1 106 ? -6.153 -3.255 -1.985 1.00 95.19 106 GLY A C 1
ATOM 853 O O . GLY A 1 106 ? -6.387 -3.125 -0.789 1.00 95.19 106 GLY A O 1
ATOM 854 N N . ILE A 1 107 ? -6.980 -2.788 -2.919 1.00 97.62 107 ILE A N 1
ATOM 855 C CA . ILE A 1 107 ? -8.239 -2.095 -2.605 1.00 97.62 107 ILE A CA 1
ATOM 856 C C . ILE A 1 107 ? -9.186 -3.025 -1.842 1.00 97.62 107 ILE A C 1
ATOM 858 O O . ILE A 1 107 ? -9.727 -2.637 -0.806 1.00 97.62 107 ILE A O 1
ATOM 862 N N . ILE A 1 108 ? -9.359 -4.260 -2.325 1.00 96.88 108 ILE A N 1
ATOM 863 C CA . ILE A 1 108 ? -10.263 -5.238 -1.704 1.00 96.88 108 ILE A CA 1
ATOM 864 C C . ILE A 1 108 ? -9.774 -5.588 -0.297 1.00 96.88 108 ILE A C 1
ATOM 866 O O . ILE A 1 108 ? -10.515 -5.440 0.676 1.00 96.88 108 ILE A O 1
ATOM 870 N N . LEU A 1 109 ? -8.517 -6.018 -0.171 1.00 96.44 109 LEU A N 1
ATOM 871 C CA . LEU A 1 109 ? -7.936 -6.385 1.118 1.00 96.44 109 LEU A CA 1
ATOM 872 C C . LEU A 1 109 ? -7.860 -5.178 2.064 1.00 96.44 109 LEU A C 1
ATOM 874 O O . LEU A 1 109 ? -8.120 -5.301 3.260 1.00 96.44 109 LEU A O 1
ATOM 878 N N . GLY A 1 110 ? -7.538 -4.001 1.534 1.00 97.00 110 GLY A N 1
ATOM 879 C CA . GLY A 1 110 ? -7.425 -2.757 2.284 1.00 97.00 110 GLY A CA 1
ATOM 880 C C . GLY A 1 110 ? -8.748 -2.338 2.910 1.00 97.00 110 GLY A C 1
ATOM 881 O O . GLY A 1 110 ? -8.799 -2.091 4.111 1.00 97.00 110 GLY A O 1
ATOM 882 N N . GLU A 1 111 ? -9.838 -2.339 2.144 1.00 97.75 111 GLU A N 1
ATOM 883 C CA . GLU A 1 111 ? -11.161 -1.992 2.672 1.00 97.75 111 GLU A CA 1
ATOM 884 C C . GLU A 1 111 ? -11.667 -3.033 3.681 1.00 97.75 111 GLU A C 1
ATOM 886 O O . GLU A 1 111 ? -12.209 -2.662 4.724 1.00 97.75 111 GLU A O 1
ATOM 891 N N . LEU A 1 112 ? -11.446 -4.328 3.425 1.00 97.38 112 LEU A N 1
ATOM 892 C CA . LEU A 1 112 ? -11.811 -5.392 4.367 1.00 97.38 112 LEU A CA 1
ATOM 893 C C . LEU A 1 112 ? -11.084 -5.230 5.707 1.00 97.38 112 LEU A C 1
ATOM 895 O O . LEU A 1 112 ? -11.714 -5.247 6.765 1.00 97.38 112 LEU A O 1
ATOM 899 N N . THR A 1 113 ? -9.767 -5.028 5.669 1.00 96.56 113 THR A N 1
ATOM 900 C CA . THR A 1 113 ? -8.946 -4.851 6.877 1.00 96.56 113 THR A CA 1
ATOM 901 C C . THR A 1 113 ? -9.231 -3.525 7.582 1.00 96.56 113 THR A C 1
ATOM 903 O O . THR A 1 113 ? -9.199 -3.469 8.810 1.00 96.56 113 THR A O 1
ATOM 906 N N . HIS A 1 114 ? -9.576 -2.463 6.848 1.00 96.25 114 HIS A N 1
ATOM 907 C CA . HIS A 1 114 ? -10.027 -1.193 7.423 1.00 96.25 114 HIS A CA 1
ATOM 908 C C . HIS A 1 114 ? -11.343 -1.341 8.190 1.00 96.25 114 HIS A C 1
ATOM 910 O O . HIS A 1 114 ? -11.436 -0.939 9.351 1.00 96.25 114 HIS A O 1
ATOM 916 N N . ARG A 1 115 ? -12.350 -1.978 7.582 1.00 95.38 115 ARG A N 1
ATOM 917 C CA . ARG A 1 115 ? -13.635 -2.245 8.245 1.00 95.38 115 ARG A CA 1
ATOM 918 C C . ARG A 1 115 ? -13.479 -3.168 9.446 1.00 95.38 115 ARG A C 1
ATOM 920 O O . ARG A 1 115 ? -14.116 -2.930 10.468 1.00 95.38 115 ARG A O 1
ATOM 927 N N . ALA A 1 116 ? -12.619 -4.181 9.345 1.00 94.94 116 ALA A N 1
ATOM 928 C CA . ALA A 1 116 ? -12.306 -5.060 10.465 1.00 94.94 116 ALA A CA 1
ATOM 929 C C . ALA A 1 116 ? -11.688 -4.281 11.638 1.00 94.94 116 ALA A C 1
ATOM 931 O O . ALA A 1 116 ? -12.129 -4.453 12.771 1.00 94.94 116 ALA A O 1
ATOM 932 N N . ALA A 1 117 ? -10.732 -3.381 11.375 1.00 94.12 117 ALA A N 1
ATOM 933 C CA . ALA A 1 117 ? -10.131 -2.535 12.408 1.00 94.12 117 ALA A CA 1
ATOM 934 C C . ALA A 1 117 ? -11.168 -1.631 13.098 1.00 94.12 117 ALA A C 1
ATOM 936 O O . ALA A 1 117 ? -11.200 -1.552 14.326 1.00 94.12 117 ALA A O 1
ATOM 937 N N . LEU A 1 118 ? -12.070 -1.010 12.330 1.00 93.44 118 LEU A N 1
ATOM 938 C CA . LEU A 1 118 ? -13.171 -0.214 12.885 1.00 93.44 118 LEU A CA 1
ATOM 939 C C . LEU A 1 118 ? -14.126 -1.054 13.745 1.00 93.44 118 LEU A C 1
ATOM 941 O O . LEU A 1 118 ? -14.541 -0.609 14.815 1.00 93.44 118 LEU A O 1
ATOM 945 N N . ALA A 1 119 ? -14.467 -2.264 13.293 1.00 93.06 119 ALA A N 1
ATOM 946 C CA . ALA A 1 119 ? -15.353 -3.169 14.018 1.00 93.06 119 ALA A CA 1
ATOM 947 C C . ALA A 1 119 ? -14.736 -3.638 15.344 1.00 93.06 119 ALA A C 1
ATOM 949 O O . ALA A 1 119 ? -15.401 -3.559 16.375 1.00 93.06 119 ALA A O 1
ATOM 950 N N . MET A 1 120 ? -13.463 -4.049 15.329 1.00 92.50 120 MET A N 1
ATOM 951 C CA . MET A 1 120 ? -12.713 -4.427 16.535 1.00 92.50 120 MET A CA 1
ATOM 952 C C . MET A 1 120 ? -12.601 -3.259 17.524 1.00 92.50 120 MET A C 1
ATOM 954 O O . MET A 1 120 ? -12.756 -3.426 18.728 1.00 92.50 120 MET A O 1
ATOM 958 N N . GLY A 1 121 ? -12.396 -2.039 17.023 1.00 91.12 121 GLY A N 1
ATOM 959 C CA . GLY A 1 121 ? -12.261 -0.861 17.874 1.00 91.12 121 GLY A CA 1
ATOM 960 C C . GLY A 1 121 ? -13.555 -0.366 18.521 1.00 91.12 121 GLY A C 1
ATOM 961 O O . GLY A 1 121 ? -13.480 0.464 19.430 1.00 91.12 121 GLY A O 1
ATOM 962 N N . ARG A 1 122 ? -14.732 -0.834 18.084 1.00 88.56 122 ARG A N 1
ATOM 963 C CA . ARG A 1 122 ? -16.034 -0.255 18.463 1.00 88.56 122 ARG A CA 1
ATOM 964 C C . ARG A 1 122 ? -16.242 -0.178 19.973 1.00 88.56 122 ARG A C 1
ATOM 966 O O . ARG A 1 122 ? -16.618 0.871 20.492 1.00 88.56 122 ARG A O 1
ATOM 973 N N . ASP A 1 123 ? -15.967 -1.273 20.670 1.00 87.94 123 ASP A N 1
ATOM 974 C CA . ASP A 1 123 ? -16.171 -1.382 22.115 1.00 87.94 123 ASP A CA 1
ATOM 975 C C . ASP A 1 123 ? -14.861 -1.162 22.909 1.00 87.94 123 ASP A C 1
ATOM 977 O O . ASP A 1 123 ? -14.876 -1.057 24.139 1.00 87.94 123 ASP A O 1
ATOM 981 N N . GLY A 1 124 ? -13.760 -0.900 22.194 1.00 87.50 124 GLY A N 1
ATOM 982 C CA . GLY A 1 124 ? -12.383 -0.854 22.686 1.00 87.50 124 GLY A CA 1
ATOM 983 C C . GLY A 1 124 ? -11.620 -2.113 22.269 1.00 87.50 124 GLY A C 1
ATOM 984 O O . GLY A 1 124 ? -12.182 -3.201 22.288 1.00 87.50 124 GLY A O 1
ATOM 985 N N . PHE A 1 125 ? -10.347 -1.964 21.894 1.00 91.81 125 PHE A N 1
ATOM 986 C CA . PHE A 1 125 ? -9.544 -3.087 21.409 1.00 91.81 125 PHE A CA 1
ATOM 987 C C . PHE A 1 125 ? -9.101 -4.018 22.543 1.00 91.81 125 PHE A C 1
ATOM 989 O O . PHE A 1 125 ? -8.507 -3.582 23.533 1.00 91.81 125 PHE A O 1
ATOM 996 N N . ASN A 1 126 ? -9.283 -5.318 22.336 1.00 93.81 126 ASN A N 1
ATOM 997 C CA . ASN A 1 126 ? -8.607 -6.367 23.088 1.00 93.81 126 ASN A CA 1
ATOM 998 C C . ASN A 1 126 ? -7.158 -6.539 22.609 1.00 93.81 126 ASN A C 1
ATOM 1000 O O . ASN A 1 126 ? -6.805 -6.204 21.479 1.00 93.81 126 ASN A O 1
ATOM 1004 N N . TRP A 1 127 ? -6.306 -7.139 23.442 1.00 93.75 127 TRP A N 1
ATOM 1005 C CA . TRP A 1 127 ? -4.878 -7.308 23.139 1.00 93.75 127 TRP A CA 1
ATOM 1006 C C . TRP A 1 127 ? -4.602 -8.065 21.823 1.00 93.75 127 TRP A C 1
ATOM 1008 O O . TRP A 1 127 ? -3.655 -7.732 21.115 1.00 93.75 127 TRP A O 1
ATOM 1018 N N . TYR A 1 128 ? -5.430 -9.052 21.460 1.00 93.62 128 TYR A N 1
ATOM 1019 C CA . TYR A 1 128 ? -5.274 -9.794 20.204 1.00 93.62 128 TYR A CA 1
ATOM 1020 C C . TYR A 1 128 ? -5.752 -8.982 18.991 1.00 93.62 128 TYR A C 1
ATOM 1022 O O . TYR A 1 128 ? -5.173 -9.091 17.916 1.00 93.62 128 TYR A O 1
ATOM 1030 N N . GLU A 1 129 ? -6.755 -8.117 19.160 1.00 94.50 129 GLU A N 1
ATOM 1031 C CA . GLU A 1 129 ? -7.256 -7.220 18.109 1.00 94.50 129 GLU A CA 1
ATOM 1032 C C . GLU A 1 129 ? -6.244 -6.118 17.790 1.00 94.50 129 GLU A C 1
ATOM 1034 O O . GLU A 1 129 ? -6.096 -5.728 16.632 1.00 94.50 129 GLU A O 1
ATOM 1039 N N . ILE A 1 130 ? -5.492 -5.668 18.800 1.00 93.38 130 ILE A N 1
ATOM 1040 C CA . ILE A 1 130 ? -4.331 -4.787 18.626 1.00 93.38 130 ILE A CA 1
ATOM 1041 C C . ILE A 1 130 ? -3.309 -5.457 17.705 1.00 93.38 130 ILE A C 1
ATOM 1043 O O . ILE A 1 130 ? -2.916 -4.875 16.695 1.00 93.38 130 ILE A O 1
ATOM 1047 N N . ILE A 1 131 ? -2.918 -6.700 18.011 1.00 94.69 131 ILE A N 1
ATOM 1048 C CA . ILE A 1 131 ? -1.941 -7.452 17.208 1.00 94.69 131 ILE A CA 1
ATOM 1049 C C . ILE A 1 131 ? -2.456 -7.657 15.780 1.00 94.69 131 ILE A C 1
ATOM 1051 O O . ILE A 1 131 ? -1.734 -7.383 14.821 1.00 94.69 131 ILE A O 1
ATOM 1055 N N . LEU A 1 132 ? -3.710 -8.088 15.628 1.00 94.50 132 LEU A N 1
ATOM 1056 C CA . LEU A 1 132 ? -4.330 -8.277 14.317 1.00 94.50 132 LEU A CA 1
ATOM 1057 C C . LEU A 1 132 ? -4.366 -6.976 13.516 1.00 94.50 132 LEU A C 1
ATOM 1059 O O . LEU A 1 132 ? -4.059 -6.994 12.331 1.00 94.50 132 LEU A O 1
ATOM 1063 N N . THR A 1 133 ? -4.678 -5.845 14.148 1.00 93.94 133 THR A N 1
ATOM 1064 C CA . THR A 1 133 ? -4.691 -4.540 13.473 1.00 93.94 133 THR A CA 1
ATOM 1065 C C . THR A 1 133 ? -3.287 -4.114 13.060 1.00 93.94 133 THR A C 1
ATOM 1067 O O . THR A 1 133 ? -3.111 -3.664 11.934 1.00 93.94 133 THR A O 1
ATOM 1070 N N . CYS A 1 134 ? -2.271 -4.317 13.903 1.00 94.38 134 CYS A N 1
ATOM 1071 C CA . CYS A 1 134 ? -0.877 -4.042 13.541 1.00 94.38 134 CYS A CA 1
ATOM 1072 C C . CYS A 1 134 ? -0.413 -4.841 12.318 1.00 94.38 134 CYS A C 1
ATOM 1074 O O . CYS A 1 134 ? 0.348 -4.323 11.508 1.00 94.38 134 CYS A O 1
ATOM 1076 N N . ILE A 1 135 ? -0.853 -6.095 12.192 1.00 92.81 135 ILE A N 1
ATOM 1077 C CA . ILE A 1 135 ? -0.462 -6.967 11.080 1.00 92.81 135 ILE A CA 1
ATOM 1078 C C . ILE A 1 135 ? -1.299 -6.663 9.839 1.00 92.81 135 ILE A C 1
ATOM 1080 O O . ILE A 1 135 ? -0.761 -6.506 8.757 1.00 92.81 135 ILE A O 1
ATOM 1084 N N . LEU A 1 136 ? -2.620 -6.585 9.961 1.00 92.75 136 LEU A N 1
ATOM 1085 C CA . LEU A 1 136 ? -3.510 -6.503 8.803 1.00 92.75 136 LEU A CA 1
ATOM 1086 C C . LEU A 1 136 ? -3.694 -5.072 8.290 1.00 92.75 136 LEU A C 1
ATOM 1088 O O . LEU A 1 136 ? -3.921 -4.873 7.100 1.00 92.75 136 LEU A O 1
ATOM 1092 N N . ASN A 1 137 ? -3.623 -4.078 9.177 1.00 94.81 137 ASN A N 1
ATOM 1093 C CA . ASN A 1 137 ? -3.781 -2.666 8.842 1.00 94.81 137 ASN A CA 1
ATOM 1094 C C . ASN A 1 137 ? -2.870 -1.771 9.706 1.00 94.81 137 ASN A C 1
ATOM 1096 O O . ASN A 1 137 ? -3.352 -0.972 10.520 1.00 94.81 137 ASN A O 1
ATOM 1100 N N . PRO A 1 138 ? -1.540 -1.869 9.533 1.00 94.19 138 PRO A N 1
ATOM 1101 C CA . PRO A 1 138 ? -0.592 -1.062 10.298 1.00 94.19 138 PRO A CA 1
ATOM 1102 C C . PRO A 1 138 ? -0.829 0.445 10.136 1.00 94.19 138 PRO A C 1
ATOM 1104 O O . PRO A 1 138 ? -0.633 1.196 11.086 1.00 94.19 138 PRO A O 1
ATOM 1107 N N . ALA A 1 139 ? -1.303 0.903 8.972 1.00 93.56 139 ALA A N 1
ATOM 1108 C CA . ALA A 1 139 ? -1.626 2.313 8.754 1.00 93.56 139 ALA A CA 1
ATOM 1109 C C . ALA A 1 139 ? -2.766 2.797 9.669 1.00 93.56 139 ALA A C 1
ATOM 1111 O O . ALA A 1 139 ? -2.693 3.900 10.210 1.00 93.56 139 ALA A O 1
ATOM 1112 N N . PHE A 1 140 ? -3.784 1.963 9.914 1.00 93.62 140 PHE A N 1
ATOM 1113 C CA . PHE A 1 140 ? -4.820 2.269 10.899 1.00 93.62 140 PHE A CA 1
ATOM 1114 C C . PHE A 1 140 ? -4.233 2.402 12.305 1.00 93.62 140 PHE A C 1
ATOM 1116 O O . PHE A 1 140 ? -4.489 3.407 12.965 1.00 93.62 140 PHE A O 1
ATOM 1123 N N . ALA A 1 141 ? -3.418 1.432 12.733 1.00 92.56 141 ALA A N 1
ATOM 1124 C CA . ALA A 1 141 ? -2.775 1.449 14.047 1.00 92.56 141 ALA A CA 1
ATOM 1125 C C . ALA A 1 141 ? -1.902 2.698 14.255 1.00 92.56 141 ALA A C 1
ATOM 1127 O O . ALA A 1 141 ? -1.959 3.317 15.315 1.00 92.56 141 ALA A O 1
ATOM 1128 N N . ILE A 1 142 ? -1.134 3.097 13.238 1.00 92.62 142 ILE A N 1
ATOM 1129 C CA . ILE A 1 142 ? -0.265 4.280 13.291 1.00 92.62 142 ILE A CA 1
ATOM 1130 C C . ILE A 1 142 ? -1.092 5.569 13.380 1.00 92.62 142 ILE A C 1
ATOM 1132 O O . ILE A 1 142 ? -0.817 6.411 14.231 1.00 92.62 142 ILE A O 1
ATOM 1136 N N . ASN A 1 143 ? -2.110 5.720 12.530 1.00 92.62 143 ASN A N 1
ATOM 1137 C CA . ASN A 1 143 ? -2.831 6.989 12.398 1.00 92.62 143 ASN A CA 1
ATOM 1138 C C . ASN A 1 143 ? -3.943 7.179 13.442 1.00 92.62 143 ASN A C 1
ATOM 1140 O O . ASN A 1 143 ? -4.224 8.308 13.835 1.00 92.62 143 ASN A O 1
ATOM 1144 N N . ASN A 1 144 ? -4.576 6.095 13.901 1.00 90.38 144 ASN A N 1
ATOM 1145 C CA . ASN A 1 144 ? -5.739 6.145 14.799 1.00 90.38 144 ASN A CA 1
ATOM 1146 C C . ASN A 1 144 ? -5.437 5.593 16.201 1.00 90.38 144 ASN A C 1
ATOM 1148 O O . ASN A 1 144 ? -6.186 5.849 17.150 1.00 90.38 144 ASN A O 1
ATOM 1152 N N . GLY A 1 145 ? -4.347 4.836 16.356 1.00 89.12 145 GLY A N 1
ATOM 1153 C CA . GLY A 1 145 ? -4.072 4.086 17.575 1.00 89.12 145 GLY A CA 1
ATOM 1154 C C . GLY A 1 145 ? -5.137 3.019 17.852 1.00 89.12 145 GLY A C 1
ATOM 1155 O O . GLY A 1 145 ? -5.773 2.491 16.944 1.00 89.12 145 GLY A O 1
ATOM 1156 N N . PHE A 1 146 ? -5.339 2.718 19.138 1.00 88.75 146 PHE A N 1
ATOM 1157 C CA . PHE A 1 146 ? -6.273 1.683 19.617 1.00 88.75 146 PHE A CA 1
ATOM 1158 C C . PHE A 1 146 ? -7.372 2.252 20.520 1.00 88.75 146 PHE A C 1
ATOM 1160 O O . PHE A 1 146 ? -7.886 1.583 21.417 1.00 88.75 146 PHE A O 1
ATOM 1167 N N . ARG A 1 147 ? -7.708 3.529 20.327 1.00 78.56 147 ARG A N 1
ATOM 1168 C CA . ARG A 1 147 ? -8.846 4.162 21.005 1.00 78.56 147 ARG A CA 1
ATOM 1169 C C . ARG A 1 147 ? -10.129 3.832 20.244 1.00 78.56 147 ARG A C 1
ATOM 1171 O O . ARG A 1 147 ? -10.073 3.452 19.077 1.00 78.56 147 ARG A O 1
ATOM 1178 N N . ARG A 1 148 ? -11.285 3.992 20.898 1.00 75.81 148 ARG A N 1
ATOM 1179 C CA . ARG A 1 148 ? -12.579 3.823 20.222 1.00 75.81 148 ARG A CA 1
ATOM 1180 C C . ARG A 1 148 ? -12.634 4.735 18.988 1.00 75.81 148 ARG A C 1
ATOM 1182 O O . ARG A 1 148 ? -12.443 5.944 19.158 1.00 75.81 148 ARG A O 1
ATOM 1189 N N . PRO A 1 149 ? -12.870 4.192 17.780 1.00 69.25 149 PRO A N 1
ATOM 1190 C CA . PRO A 1 149 ? -12.967 4.999 16.578 1.00 69.25 149 PRO A CA 1
ATOM 1191 C C . PRO A 1 149 ? -14.140 5.967 16.712 1.00 69.25 149 PRO A C 1
ATOM 1193 O O . PRO A 1 149 ? -15.253 5.568 17.061 1.00 69.25 149 PRO A O 1
ATOM 1196 N N . VAL A 1 150 ? -13.906 7.243 16.421 1.00 66.12 150 VAL A N 1
ATOM 1197 C CA . VAL A 1 150 ? -15.006 8.185 16.217 1.00 66.12 150 VAL A CA 1
ATOM 1198 C C . VAL A 1 150 ? -15.568 7.860 14.840 1.00 66.12 150 VAL A C 1
ATOM 1200 O O . VAL A 1 150 ? -14.857 7.996 13.848 1.00 66.12 150 VAL A O 1
ATOM 1203 N N . PHE A 1 151 ? -16.803 7.362 14.774 1.00 56.59 151 PHE A N 1
ATOM 1204 C CA . PHE A 1 151 ? -17.458 7.040 13.508 1.00 56.59 151 PHE A CA 1
ATOM 1205 C C . PHE A 1 151 ? -17.638 8.315 12.672 1.00 56.59 151 PHE A C 1
ATOM 1207 O O . PHE A 1 151 ? -18.660 8.990 12.755 1.00 5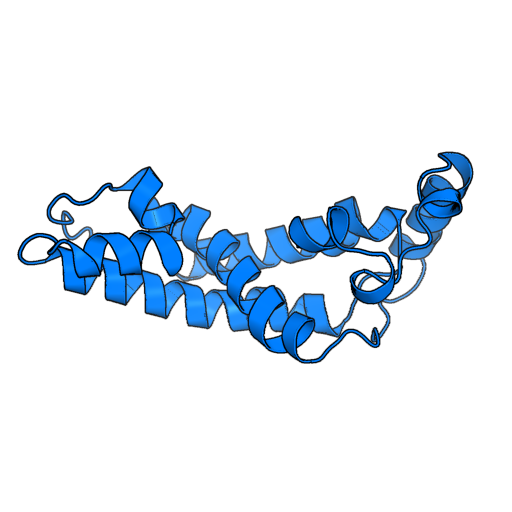6.59 151 PHE A O 1
ATOM 1214 N N . ALA A 1 152 ? -16.641 8.649 11.857 1.00 50.19 152 ALA A N 1
ATOM 1215 C CA . ALA A 1 152 ? -16.819 9.529 10.719 1.00 50.19 152 ALA A CA 1
ATOM 1216 C C . ALA A 1 152 ? -17.432 8.663 9.616 1.00 50.19 152 ALA A C 1
ATOM 1218 O O . ALA A 1 152 ? -16.731 7.925 8.927 1.00 50.19 152 ALA A O 1
ATOM 1219 N N . GLY A 1 153 ? -18.763 8.658 9.540 1.00 46.59 153 GLY A N 1
ATOM 1220 C CA . GLY A 1 153 ? -19.468 7.996 8.452 1.00 46.59 153 GLY A CA 1
ATOM 1221 C C . GLY A 1 153 ? -18.978 8.540 7.113 1.00 46.59 153 GLY A C 1
ATOM 1222 O O . GLY A 1 153 ? -19.021 9.751 6.915 1.00 46.59 153 GLY A O 1
ATOM 1223 N N . ASN A 1 154 ? -18.476 7.634 6.270 1.00 40.91 154 ASN A N 1
ATOM 1224 C CA . ASN A 1 154 ? -18.496 7.635 4.803 1.00 40.91 154 ASN A CA 1
ATOM 1225 C C . ASN A 1 154 ? -18.012 6.267 4.293 1.00 40.91 154 ASN A C 1
ATOM 1227 O O . ASN A 1 154 ? -16.894 5.827 4.670 1.00 40.91 154 ASN A O 1
#

Sequence (154 aa):
MTTLILSPESISQWNRKEVFKGAAMKEQYRLTFTTPPIKDHDLFIVNYIGHPYQGSFYYNAARSQGAAIWQSSLFALMQSLLWEYAWEGGLEQPSIQDLIVTPLGGIILGELTHRAALAMGRDGFNWYEIILTCILNPAFAINNGFRRPVFAGN

Foldseek 3Di:
DVVLVVDPCVQVVFPVVQLPPPVLLVVLLVCQVVDDADADDHDPCCLQPVLLQQLLQQLLLQVLVPDDLVVSLVSSLVVLVCCQNVPCSSGHHGHPSSSPRNSVSNSVLNVVLVVLLLVCLQVWHDPVSLVSCCRSPVSNCVRPNGHNDDPPDD

pLDDT: mean 85.27, std 12.08, range [40.91, 97.75]

Radius of gyration: 17.65 Å; chains: 1; bounding box: 45×27×48 Å

Secondary structure (DSSP, 8-state):
-HHHHHS-HHHH---HHHHTSHHHHHHHHHHHHHS--B-----HHIIIIIHHHHHHHHHHHHHTTT--HHHHHHHHHHHHHIIIIIIGGGTSPPBHHHHHHHHHHHHHHHHHHHHHHHHHHSS---HHHHHHHHHH-HHHHHHHTTSPP-----